Protein AF-A0A7R8CVP2-F1 (afdb_monomer_lite)

Structure (mmCIF, N/CA/C/O backbone):
data_AF-A0A7R8CVP2-F1
#
_entry.id   AF-A0A7R8CVP2-F1
#
loop_
_atom_site.group_PDB
_atom_site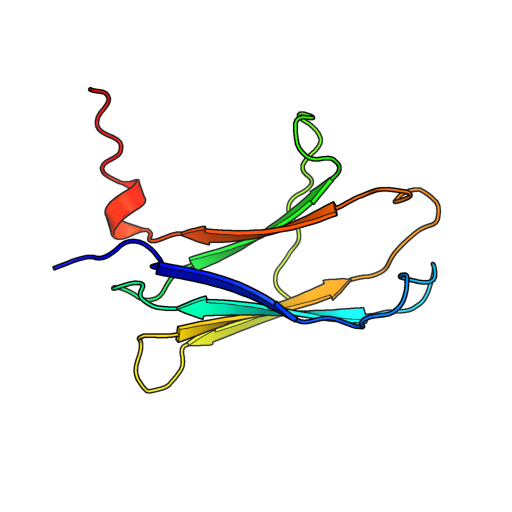.id
_atom_site.type_symbol
_atom_site.label_atom_id
_atom_site.label_alt_id
_atom_site.label_comp_id
_atom_site.label_asym_id
_atom_site.label_entity_id
_atom_site.label_seq_id
_atom_site.pdbx_PDB_ins_code
_atom_site.Cartn_x
_atom_site.Cartn_y
_atom_site.Cartn_z
_atom_site.occupancy
_atom_site.B_iso_or_equiv
_atom_site.auth_seq_id
_atom_site.auth_comp_id
_atom_site.auth_asym_id
_atom_site.auth_atom_id
_atom_site.pdbx_PDB_model_num
ATOM 1 N N . MET A 1 1 ? 15.580 1.211 -21.630 1.00 71.31 1 MET A N 1
ATOM 2 C CA . MET A 1 1 ? 14.243 1.807 -21.853 1.00 71.31 1 MET A CA 1
ATOM 3 C C . MET A 1 1 ? 13.454 1.679 -20.566 1.00 71.31 1 MET A C 1
ATOM 5 O O . MET A 1 1 ? 13.474 0.595 -19.993 1.00 71.31 1 MET A O 1
ATOM 9 N N . PHE A 1 2 ? 12.816 2.758 -20.111 1.00 81.62 2 PHE A N 1
ATOM 10 C CA . PHE A 1 2 ? 12.017 2.768 -18.886 1.00 81.62 2 PHE A CA 1
ATOM 11 C C . PHE A 1 2 ? 10.532 2.888 -19.216 1.00 81.62 2 PHE A C 1
ATOM 13 O O . PHE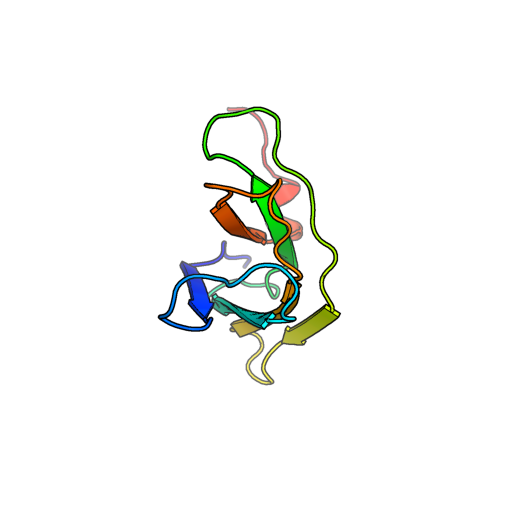 A 1 2 ? 10.165 3.640 -20.116 1.00 81.62 2 PHE A O 1
ATOM 20 N N . PHE A 1 3 ? 9.692 2.152 -18.492 1.00 82.50 3 PHE A N 1
ATOM 21 C CA . PHE A 1 3 ? 8.252 2.106 -18.727 1.00 82.50 3 PHE A CA 1
ATOM 22 C C . PHE A 1 3 ? 7.475 2.449 -17.458 1.00 82.50 3 PHE A C 1
ATOM 24 O O . PHE A 1 3 ? 7.837 1.974 -16.371 1.00 82.50 3 PHE A O 1
ATOM 31 N N . PRO A 1 4 ? 6.418 3.272 -17.572 1.00 85.19 4 PRO A N 1
ATOM 32 C CA . PRO A 1 4 ? 5.520 3.505 -16.460 1.00 85.19 4 PRO A CA 1
ATOM 33 C C . PRO A 1 4 ? 4.754 2.215 -16.143 1.00 85.19 4 PRO A C 1
ATOM 35 O O . PRO A 1 4 ? 4.602 1.356 -17.013 1.00 85.19 4 PRO A O 1
ATOM 38 N N . PRO A 1 5 ? 4.239 2.072 -14.915 1.00 88.06 5 PRO A N 1
ATOM 39 C CA . PRO A 1 5 ? 3.385 0.946 -14.577 1.00 88.06 5 PRO A CA 1
ATOM 40 C C . PRO A 1 5 ? 2.185 0.864 -15.524 1.00 88.06 5 PRO A C 1
ATOM 42 O O . PRO A 1 5 ? 1.453 1.839 -15.685 1.00 88.06 5 PRO A O 1
ATOM 45 N N . GLN A 1 6 ? 1.968 -0.304 -16.123 1.00 89.31 6 GLN A N 1
ATOM 46 C CA . GLN A 1 6 ? 0.855 -0.533 -17.045 1.00 89.31 6 GLN A CA 1
ATOM 47 C C . GLN A 1 6 ? -0.466 -0.719 -16.294 1.00 89.31 6 GLN A C 1
ATOM 49 O O . GLN A 1 6 ? -1.529 -0.345 -16.785 1.00 89.31 6 GLN A O 1
ATOM 54 N N . GLY A 1 7 ? -0.408 -1.310 -15.101 1.00 89.31 7 GLY A N 1
ATOM 55 C CA . GLY A 1 7 ? -1.596 -1.570 -14.306 1.00 89.31 7 GLY A CA 1
ATOM 56 C C . GLY A 1 7 ? -1.301 -1.759 -12.828 1.00 89.31 7 GLY A C 1
ATOM 57 O O . GLY A 1 7 ? -0.182 -2.079 -12.421 1.00 89.31 7 GLY A O 1
ATOM 58 N N . VAL A 1 8 ? -2.343 -1.540 -12.029 1.00 93.25 8 VAL A N 1
ATOM 59 C CA . VAL A 1 8 ? -2.350 -1.729 -10.581 1.00 93.25 8 VAL A CA 1
ATOM 60 C C . VAL A 1 8 ? -3.632 -2.440 -10.164 1.00 93.25 8 VAL A C 1
ATOM 62 O O . VAL A 1 8 ? -4.711 -2.158 -10.686 1.00 93.25 8 VAL A O 1
ATOM 65 N N . LYS A 1 9 ? -3.528 -3.361 -9.208 1.00 93.56 9 LYS A N 1
ATOM 66 C CA . LYS A 1 9 ? -4.667 -4.077 -8.635 1.00 93.56 9 LYS A CA 1
ATOM 67 C C . LYS A 1 9 ? -4.479 -4.249 -7.140 1.00 93.56 9 LYS A C 1
ATOM 69 O O . LYS A 1 9 ? -3.497 -4.838 -6.701 1.00 93.56 9 LYS A O 1
ATOM 74 N N . ILE A 1 10 ? -5.452 -3.781 -6.368 1.00 92.69 10 ILE A N 1
ATOM 75 C CA . ILE A 1 10 ? -5.528 -4.053 -4.933 1.00 92.69 10 ILE A CA 1
ATOM 76 C C . ILE A 1 10 ? -6.268 -5.378 -4.739 1.00 92.69 10 ILE A C 1
ATOM 78 O O . ILE A 1 10 ? -7.295 -5.634 -5.367 1.00 92.69 10 ILE A O 1
ATOM 82 N N . GLN A 1 11 ? -5.724 -6.227 -3.881 1.00 93.12 11 GLN A N 1
ATOM 83 C CA . GLN A 1 11 ? -6.279 -7.505 -3.474 1.00 93.12 11 GLN A CA 1
ATOM 84 C C . GLN A 1 11 ? -6.496 -7.460 -1.961 1.00 93.12 11 GLN A C 1
ATOM 86 O O . GLN A 1 11 ? -5.572 -7.259 -1.177 1.00 93.12 11 GLN A O 1
ATOM 91 N N . GLY A 1 12 ? -7.745 -7.622 -1.550 1.00 87.12 12 GLY A N 1
ATOM 92 C CA . GLY A 1 12 ? -8.150 -7.596 -0.153 1.00 87.12 12 GLY A CA 1
ATOM 93 C C . GLY A 1 12 ? -9.435 -8.395 0.046 1.00 87.12 12 GLY A C 1
ATOM 94 O O . GLY A 1 12 ? -9.967 -8.955 -0.919 1.00 87.12 12 GLY A O 1
ATOM 95 N N . PRO A 1 13 ? -9.941 -8.470 1.283 1.00 83.00 13 PRO A N 1
ATOM 96 C CA . PRO A 1 13 ? -11.230 -9.093 1.550 1.00 83.00 13 PRO A CA 1
ATOM 97 C C . PRO A 1 13 ? -12.340 -8.384 0.760 1.00 83.00 13 PRO A C 1
ATOM 99 O O . PRO A 1 13 ? -12.403 -7.160 0.716 1.00 83.00 13 PRO A O 1
ATOM 102 N N . LEU A 1 14 ? -13.241 -9.168 0.163 1.00 78.12 14 LEU A N 1
ATOM 103 C CA . LEU A 1 14 ? -14.414 -8.664 -0.573 1.00 78.12 14 LEU A CA 1
ATOM 104 C C . LEU A 1 14 ? -15.515 -8.113 0.351 1.00 78.12 14 LEU A C 1
ATOM 106 O O . LEU A 1 14 ? -16.543 -7.631 -0.114 1.00 78.12 14 LEU A O 1
ATOM 110 N N . GLN A 1 15 ? -15.318 -8.233 1.662 1.00 81.81 15 GLN A N 1
ATOM 111 C CA . GLN A 1 15 ? -16.269 -7.848 2.695 1.00 81.81 15 GLN A CA 1
ATOM 112 C C . GLN A 1 15 ? -15.908 -6.468 3.260 1.00 81.81 15 GLN A C 1
ATOM 114 O O . GLN A 1 15 ? -14.734 -6.088 3.237 1.00 81.81 15 GLN A O 1
ATOM 119 N N . PRO A 1 16 ? -16.883 -5.730 3.818 1.00 81.06 16 PRO A N 1
ATOM 120 C CA . PRO A 1 16 ? -16.609 -4.484 4.519 1.00 81.06 16 PRO A CA 1
ATOM 121 C C . PRO A 1 16 ? -15.593 -4.683 5.648 1.00 81.06 16 PRO A C 1
ATOM 123 O O . PRO A 1 16 ? -15.639 -5.668 6.385 1.00 81.06 16 PRO A O 1
ATOM 126 N N . TYR A 1 17 ? -14.695 -3.717 5.817 1.00 85.94 17 TYR A N 1
ATOM 127 C CA . TYR A 1 17 ? -13.697 -3.750 6.878 1.00 85.94 17 TYR A CA 1
ATOM 128 C C . TYR A 1 17 ? -14.341 -3.478 8.245 1.00 85.94 17 TYR A C 1
ATOM 130 O O . TYR A 1 17 ? -14.760 -2.361 8.538 1.00 85.94 17 TYR A O 1
ATOM 138 N N . THR A 1 18 ? -14.401 -4.497 9.103 1.00 87.19 18 THR A N 1
ATOM 139 C CA . THR A 1 18 ? -14.852 -4.358 10.498 1.00 87.19 18 THR A CA 1
ATOM 140 C C . THR A 1 18 ? -13.788 -3.679 11.357 1.00 87.19 18 THR A C 1
ATOM 142 O O . THR A 1 18 ? -12.643 -4.135 11.378 1.00 87.19 18 THR A O 1
ATOM 145 N N . SER A 1 19 ? -14.169 -2.640 12.103 1.00 88.12 19 SER A N 1
ATOM 146 C CA . SER A 1 19 ? -13.282 -1.931 13.031 1.00 88.12 19 SER A CA 1
ATOM 147 C C . SER A 1 19 ? -12.665 -2.860 14.081 1.00 88.12 19 SER A C 1
ATOM 149 O O . SER A 1 19 ? -13.348 -3.734 14.610 1.00 88.12 19 SER A O 1
ATOM 151 N N . GLY A 1 20 ? -11.389 -2.649 14.411 1.00 87.38 20 GLY A N 1
ATOM 152 C CA . GLY A 1 20 ? -10.672 -3.417 15.439 1.00 87.38 20 GLY A CA 1
ATOM 153 C C . GLY A 1 20 ? -10.105 -4.762 14.970 1.00 87.38 20 GLY A C 1
ATOM 154 O O . GLY A 1 20 ? -9.355 -5.395 15.711 1.00 87.38 20 GLY A O 1
ATOM 155 N N . ARG A 1 21 ? -10.392 -5.191 13.734 1.00 89.81 21 ARG A N 1
ATOM 156 C CA . ARG A 1 21 ? -9.799 -6.393 13.132 1.00 89.81 21 ARG A CA 1
ATOM 157 C C . ARG A 1 21 ? -8.652 -6.018 12.202 1.00 89.81 21 ARG A C 1
ATOM 159 O O . ARG A 1 21 ? -8.774 -5.094 11.414 1.00 89.81 21 ARG A O 1
ATOM 166 N N . VAL A 1 22 ? -7.548 -6.755 12.262 1.00 90.31 22 VAL A N 1
ATOM 167 C CA . VAL A 1 22 ? -6.417 -6.559 11.346 1.00 90.31 22 VAL A CA 1
ATOM 168 C C . VAL A 1 22 ? -6.700 -7.229 10.002 1.00 90.31 22 VAL A C 1
ATOM 170 O O . VAL A 1 22 ? -7.063 -8.404 9.961 1.00 90.31 22 VAL A O 1
ATOM 173 N N . TYR A 1 23 ? -6.453 -6.505 8.911 1.00 91.31 23 TYR A N 1
ATOM 174 C CA . TYR A 1 23 ? -6.531 -7.007 7.543 1.00 91.31 23 TYR A CA 1
ATOM 175 C C . TYR A 1 23 ? -5.181 -6.903 6.846 1.00 91.31 23 TYR A C 1
ATOM 177 O O . TYR A 1 23 ? -4.487 -5.892 6.947 1.00 91.31 23 TYR A O 1
ATOM 185 N N . TYR A 1 24 ? -4.835 -7.950 6.106 1.00 91.94 24 TYR A N 1
ATOM 186 C CA . TYR A 1 24 ? -3.678 -7.961 5.224 1.00 91.94 24 TYR A CA 1
ATOM 187 C C . TYR A 1 24 ? -4.163 -7.703 3.808 1.00 91.94 24 TYR A C 1
ATOM 189 O O . TYR A 1 24 ? -4.953 -8.476 3.269 1.00 91.94 24 TYR A O 1
ATOM 197 N N . ILE A 1 25 ? -3.724 -6.588 3.238 1.00 93.50 25 ILE A N 1
ATOM 198 C CA . ILE A 1 25 ? -4.153 -6.139 1.914 1.00 93.50 25 ILE A CA 1
ATOM 199 C C . ILE A 1 25 ? -2.911 -6.075 1.048 1.00 93.50 25 ILE A C 1
ATOM 201 O O . ILE A 1 25 ? -1.902 -5.498 1.460 1.00 93.50 25 ILE A O 1
ATOM 205 N N . SER A 1 26 ? -2.979 -6.681 -0.131 1.00 94.44 26 SER A N 1
ATOM 206 C CA . SER A 1 26 ? -1.906 -6.655 -1.111 1.00 94.44 26 SER A CA 1
ATOM 207 C C . SER A 1 26 ? -2.234 -5.732 -2.277 1.00 94.44 26 SER A C 1
ATOM 209 O O . SER A 1 26 ? -3.388 -5.473 -2.610 1.00 94.44 26 SER A O 1
ATOM 211 N N . CYS A 1 27 ? -1.195 -5.214 -2.912 1.00 94.38 27 CYS A N 1
ATOM 212 C CA . CYS A 1 27 ? -1.273 -4.474 -4.154 1.00 94.38 27 CYS A CA 1
ATOM 213 C C . CYS A 1 27 ? -0.271 -5.054 -5.137 1.00 94.38 27 CYS A C 1
ATOM 215 O O . CYS A 1 27 ? 0.892 -5.269 -4.800 1.00 94.38 27 CYS A O 1
ATOM 217 N N . VAL A 1 28 ? -0.752 -5.300 -6.347 1.00 93.81 28 VAL A N 1
ATOM 218 C CA . VAL A 1 28 ? -0.005 -5.858 -7.464 1.00 93.81 28 VAL A CA 1
ATOM 219 C C . VAL A 1 28 ? 0.136 -4.771 -8.513 1.00 93.81 28 VAL A C 1
ATOM 221 O O . VAL A 1 28 ? -0.868 -4.230 -8.972 1.00 93.81 28 VAL A O 1
ATOM 224 N N . VAL A 1 29 ? 1.366 -4.458 -8.900 1.00 93.12 29 VAL A N 1
ATOM 225 C CA . VAL A 1 29 ? 1.686 -3.494 -9.956 1.00 93.12 29 VAL A CA 1
ATOM 226 C C . VAL A 1 29 ? 2.507 -4.205 -11.017 1.00 93.12 29 VAL A C 1
ATOM 228 O O . VAL A 1 29 ? 3.494 -4.850 -10.679 1.00 93.12 29 VAL A O 1
ATOM 231 N N . TRP A 1 30 ? 2.129 -4.093 -12.289 1.00 92.12 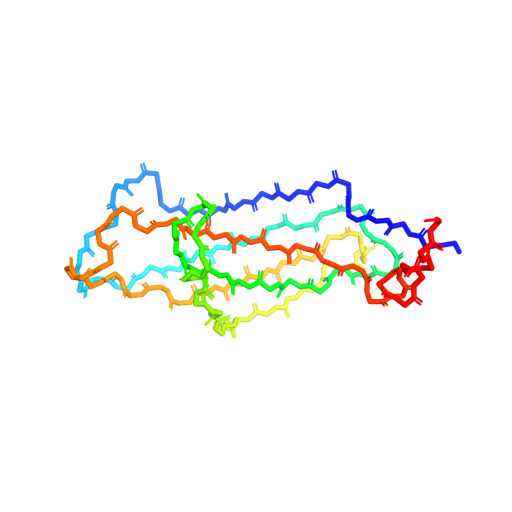30 TRP A N 1
ATOM 232 C CA . TRP A 1 30 ? 2.816 -4.783 -13.384 1.00 92.12 30 TRP A CA 1
ATOM 233 C C . TRP A 1 30 ? 3.137 -3.865 -14.560 1.00 92.12 30 TRP A C 1
ATOM 235 O O . TRP A 1 30 ? 2.527 -2.809 -14.740 1.00 92.12 30 TRP A O 1
ATOM 245 N N . GLY A 1 31 ? 4.111 -4.289 -15.366 1.00 86.94 31 GLY A N 1
ATOM 246 C CA . GLY A 1 31 ? 4.516 -3.603 -16.596 1.00 86.94 31 GLY A CA 1
ATOM 247 C C . GLY A 1 31 ? 5.420 -2.388 -16.375 1.00 86.94 31 GLY A C 1
ATOM 248 O O . GLY A 1 31 ? 5.621 -1.615 -17.302 1.00 86.94 31 GLY A O 1
ATOM 249 N N . SER A 1 32 ? 5.964 -2.208 -15.168 1.00 85.62 32 SER A N 1
ATOM 250 C CA . SER A 1 32 ? 6.955 -1.162 -14.884 1.00 85.62 32 SER A CA 1
ATOM 251 C C . SER A 1 32 ? 8.366 -1.675 -15.148 1.00 85.62 32 SER A C 1
ATOM 253 O O . SER A 1 32 ? 8.692 -2.800 -14.775 1.00 85.62 32 SER A O 1
ATOM 255 N N . ASN A 1 33 ? 9.213 -0.831 -15.737 1.00 85.25 33 ASN A N 1
ATOM 256 C CA . ASN A 1 33 ? 10.644 -1.096 -15.882 1.00 85.25 33 ASN A CA 1
ATOM 257 C C . ASN A 1 33 ? 11.444 0.187 -15.596 1.00 85.25 33 ASN A C 1
ATOM 259 O O . ASN A 1 33 ? 11.268 1.146 -16.349 1.00 85.25 33 ASN A O 1
ATOM 263 N N . PRO A 1 34 ? 12.307 0.263 -14.568 1.00 85.62 34 PRO A N 1
ATOM 264 C CA . PRO A 1 34 ? 12.567 -0.733 -13.520 1.00 85.62 34 PRO A CA 1
ATOM 265 C C . PRO A 1 34 ? 11.328 -1.052 -12.651 1.00 85.62 34 PRO A C 1
ATOM 267 O O . PRO A 1 34 ? 10.275 -0.420 -12.826 1.00 85.62 34 PRO A O 1
ATOM 270 N N . PRO A 1 35 ? 11.415 -2.044 -11.737 1.00 85.00 35 PRO A N 1
ATOM 271 C CA . PRO A 1 35 ? 10.306 -2.428 -10.866 1.00 85.00 35 PRO A CA 1
ATOM 272 C C . PRO A 1 35 ? 9.669 -1.227 -10.162 1.00 85.00 35 PRO A C 1
ATOM 274 O O . PRO A 1 35 ? 10.360 -0.343 -9.656 1.00 85.00 35 PRO A O 1
ATOM 277 N N . ALA A 1 36 ? 8.337 -1.191 -10.122 1.00 89.06 36 ALA A N 1
ATOM 278 C CA . ALA A 1 36 ? 7.613 -0.074 -9.529 1.00 89.06 36 ALA A CA 1
ATOM 279 C C . ALA A 1 36 ? 7.806 -0.028 -8.007 1.00 89.06 36 ALA A C 1
ATOM 281 O O . ALA A 1 36 ? 7.695 -1.051 -7.328 1.00 89.06 36 ALA A O 1
ATOM 282 N N . ASN A 1 37 ? 7.997 1.178 -7.480 1.00 89.56 37 ASN A N 1
ATOM 283 C CA . ASN A 1 37 ? 7.920 1.502 -6.065 1.00 89.56 37 ASN A CA 1
ATOM 284 C C . ASN A 1 37 ? 6.453 1.747 -5.685 1.00 89.56 37 ASN A C 1
ATOM 286 O O . ASN A 1 37 ? 5.781 2.588 -6.299 1.00 89.56 37 ASN A O 1
ATOM 290 N N . ILE A 1 38 ? 5.946 0.993 -4.711 1.00 92.31 38 ILE A N 1
ATOM 291 C CA . ILE A 1 38 ? 4.542 1.020 -4.311 1.00 92.31 38 ILE A CA 1
ATOM 292 C C . ILE A 1 38 ? 4.394 1.840 -3.030 1.00 92.31 38 ILE A C 1
ATOM 294 O O . ILE A 1 38 ? 4.950 1.510 -1.985 1.00 92.31 38 ILE A O 1
ATOM 298 N N . LYS A 1 39 ? 3.575 2.891 -3.098 1.00 92.38 39 LYS A N 1
ATOM 299 C CA . LYS A 1 39 ? 3.188 3.705 -1.944 1.00 92.38 39 LYS A CA 1
ATOM 300 C C . LYS A 1 39 ? 1.716 3.514 -1.629 1.00 92.38 39 LYS A C 1
ATOM 302 O O . LYS A 1 39 ? 0.879 3.456 -2.531 1.00 92.38 39 LYS A O 1
ATOM 307 N N . TRP A 1 40 ? 1.406 3.455 -0.343 1.00 93.50 40 TRP A N 1
ATOM 308 C CA . TRP A 1 40 ? 0.048 3.296 0.147 1.00 93.50 40 TRP A CA 1
ATOM 309 C C . TRP A 1 40 ? -0.441 4.570 0.803 1.00 93.50 40 TRP A C 1
ATOM 311 O O . TRP A 1 40 ? 0.306 5.252 1.502 1.00 93.50 40 TRP A O 1
ATOM 321 N N . TYR A 1 41 ? -1.716 4.857 0.598 1.00 91.94 41 TYR A N 1
ATOM 322 C CA . TYR A 1 41 ? -2.394 6.000 1.177 1.00 91.94 41 TYR A CA 1
ATOM 323 C C . TYR A 1 41 ? -3.780 5.588 1.648 1.00 91.94 41 TYR A C 1
ATOM 325 O O . TYR A 1 41 ? -4.401 4.673 1.100 1.00 91.94 41 TYR A O 1
ATOM 333 N N . ARG A 1 42 ? -4.272 6.297 2.655 1.00 91.06 42 ARG A N 1
ATOM 334 C CA . ARG A 1 42 ? -5.636 6.200 3.151 1.00 91.06 42 ARG A CA 1
ATOM 335 C C . ARG A 1 42 ? -6.247 7.585 3.208 1.00 91.06 42 ARG A C 1
ATOM 337 O O . ARG A 1 42 ? -5.621 8.497 3.729 1.00 91.06 42 ARG A O 1
ATOM 344 N N . GLY A 1 43 ? -7.476 7.716 2.748 1.00 88.50 43 GLY A N 1
ATOM 345 C CA . GLY A 1 43 ? -8.259 8.934 2.914 1.00 88.50 43 GLY A CA 1
ATOM 346 C C . GLY A 1 43 ? -9.344 9.012 1.860 1.00 88.50 43 GLY A C 1
ATOM 347 O O . GLY A 1 43 ? -9.642 8.029 1.183 1.00 88.50 43 GLY A O 1
ATO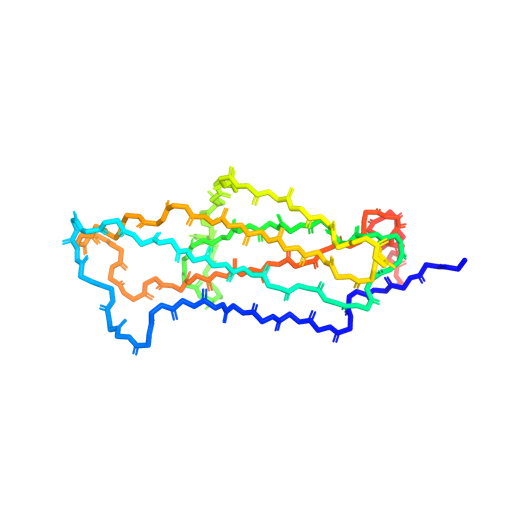M 348 N N . ILE A 1 44 ? -9.930 10.185 1.690 1.00 83.69 44 ILE A N 1
ATOM 349 C CA . ILE A 1 44 ? -11.017 10.383 0.737 1.00 83.69 44 ILE A CA 1
ATOM 350 C C . ILE A 1 44 ? -10.440 10.956 -0.561 1.00 83.69 44 ILE A C 1
ATOM 352 O O . ILE A 1 44 ? -9.684 11.927 -0.561 1.00 83.69 44 ILE A O 1
ATOM 356 N N . LYS A 1 45 ? -10.782 10.339 -1.697 1.00 69.44 45 LYS A N 1
ATOM 357 C CA . LYS A 1 45 ? -10.299 10.769 -3.017 1.00 69.44 45 LYS A CA 1
ATOM 358 C C . LYS A 1 45 ? -10.758 12.207 -3.296 1.00 69.44 45 LYS A C 1
ATOM 360 O O . LYS A 1 45 ? -11.956 12.458 -3.353 1.00 69.44 45 LYS A O 1
ATOM 365 N N . GLY A 1 46 ? -9.807 13.116 -3.522 1.00 67.00 46 GLY A N 1
ATOM 366 C CA . GLY A 1 46 ? -10.069 14.531 -3.824 1.00 67.00 46 GLY A CA 1
ATOM 367 C C . GLY A 1 46 ? -9.948 15.477 -2.627 1.00 67.00 46 GLY A C 1
ATOM 368 O O . GLY A 1 46 ? -10.008 16.686 -2.820 1.00 67.00 46 GLY A O 1
ATOM 369 N N . LEU A 1 47 ? -9.731 14.949 -1.421 1.00 61.25 47 LEU A N 1
ATOM 370 C CA . LEU A 1 47 ? -9.377 15.740 -0.244 1.00 61.25 47 LEU A CA 1
ATOM 371 C C . LEU A 1 47 ? -7.857 15.716 -0.032 1.00 61.25 47 LEU A C 1
ATOM 373 O O . LEU A 1 47 ? -7.177 14.756 -0.400 1.00 61.25 47 LEU A O 1
ATOM 377 N N . SER A 1 48 ? -7.325 16.778 0.570 1.00 68.38 48 SER A N 1
ATOM 378 C CA . SER A 1 48 ? -5.915 16.906 0.977 1.00 68.38 48 SER A CA 1
ATOM 379 C C . SER A 1 48 ? -5.495 15.904 2.059 1.00 68.38 48 SER A C 1
ATOM 381 O O . SER A 1 48 ? -4.315 15.797 2.378 1.00 68.38 48 SER A O 1
ATOM 383 N N . ASP A 1 49 ? -6.441 15.135 2.593 1.00 74.12 49 ASP A N 1
ATOM 384 C CA . ASP A 1 49 ? -6.282 14.337 3.808 1.00 74.12 49 ASP A CA 1
ATOM 385 C C . ASP A 1 49 ? -5.787 12.909 3.524 1.00 74.12 49 ASP A C 1
ATOM 387 O O . ASP A 1 49 ? -6.110 11.958 4.238 1.00 74.12 49 ASP A O 1
ATOM 391 N N . LEU A 1 50 ? -5.010 12.727 2.452 1.00 86.50 50 LEU A N 1
ATOM 392 C CA . LEU A 1 50 ? -4.383 11.444 2.152 1.00 86.50 50 LEU A CA 1
ATOM 393 C C . LEU A 1 50 ? -3.258 11.166 3.152 1.00 86.50 50 LEU A C 1
ATOM 395 O O . LEU A 1 50 ? -2.161 11.711 3.062 1.00 86.50 50 LEU A O 1
ATOM 399 N N . VAL A 1 51 ? -3.519 10.249 4.076 1.00 89.25 51 VAL A N 1
ATOM 400 C CA . VAL A 1 51 ? -2.556 9.780 5.067 1.00 89.25 51 VAL A CA 1
ATOM 401 C C . VAL A 1 51 ? -1.684 8.687 4.443 1.00 89.25 51 VAL A C 1
ATOM 403 O O . VAL A 1 51 ? -2.220 7.653 4.030 1.00 89.25 51 VAL A O 1
ATOM 406 N N . PRO A 1 52 ? -0.353 8.860 4.365 1.00 90.56 52 PRO A N 1
ATOM 407 C CA . PRO A 1 52 ? 0.536 7.808 3.890 1.00 90.56 52 PRO A CA 1
ATOM 408 C C . PRO A 1 52 ? 0.533 6.625 4.865 1.00 90.56 52 PRO A C 1
ATOM 410 O O . PRO A 1 52 ? 0.589 6.796 6.082 1.00 90.56 52 PRO A O 1
ATOM 413 N N . LEU A 1 53 ? 0.482 5.413 4.321 1.00 91.19 53 LEU A N 1
ATOM 414 C CA . LEU A 1 53 ? 0.578 4.171 5.079 1.00 91.19 53 LEU A CA 1
ATOM 415 C C . LEU A 1 53 ? 1.940 3.519 4.853 1.00 91.19 53 LEU A C 1
ATOM 417 O O . LEU A 1 53 ? 2.472 3.515 3.741 1.00 91.19 53 LEU A O 1
ATOM 421 N N . SER A 1 54 ? 2.480 2.923 5.915 1.00 90.25 54 SER A N 1
ATOM 422 C CA . SER A 1 54 ? 3.710 2.143 5.822 1.00 90.25 54 SER A CA 1
ATOM 423 C C . SER A 1 54 ? 3.428 0.777 5.202 1.00 90.25 54 SER A C 1
ATOM 425 O O . SER A 1 54 ? 2.503 0.074 5.622 1.00 90.25 54 SER A O 1
ATOM 427 N N . SER A 1 55 ? 4.234 0.397 4.208 1.00 90.75 55 SER A N 1
ATOM 428 C CA . SER A 1 55 ? 4.200 -0.963 3.671 1.00 90.75 55 SER A CA 1
ATOM 429 C C . SER A 1 55 ? 4.793 -1.935 4.691 1.00 90.75 55 SER A C 1
ATOM 431 O O . SER A 1 55 ? 5.839 -1.682 5.281 1.00 90.75 55 SER A O 1
ATOM 433 N N . TYR A 1 56 ? 4.095 -3.043 4.926 1.00 88.81 56 TYR A N 1
ATOM 434 C CA . TYR A 1 56 ? 4.576 -4.131 5.775 1.00 88.81 56 TYR A CA 1
ATOM 435 C C . TYR A 1 56 ? 5.634 -4.963 5.046 1.00 88.81 56 TYR A C 1
ATOM 437 O O . TYR A 1 56 ? 6.621 -5.390 5.639 1.00 88.81 56 TYR A O 1
ATOM 445 N N . ASN A 1 57 ? 5.419 -5.202 3.753 1.00 89.56 57 ASN A N 1
ATOM 446 C CA . ASN A 1 57 ? 6.337 -5.957 2.917 1.00 89.56 57 ASN A CA 1
ATOM 447 C C . ASN A 1 57 ? 6.228 -5.483 1.464 1.00 89.56 57 ASN A C 1
ATOM 449 O O . ASN A 1 57 ? 5.138 -5.117 1.018 1.00 89.56 57 ASN A O 1
ATOM 453 N N . GLN A 1 58 ? 7.334 -5.492 0.726 1.00 90.88 58 GLN A N 1
ATOM 454 C CA . GLN A 1 58 ? 7.342 -5.234 -0.709 1.00 90.88 58 GLN A CA 1
ATOM 455 C C . GLN A 1 58 ? 8.326 -6.190 -1.376 1.00 90.88 58 GLN A C 1
ATOM 457 O O . GLN A 1 58 ? 9.490 -6.252 -0.987 1.00 90.88 58 GLN A O 1
ATOM 462 N N . THR A 1 59 ? 7.864 -6.923 -2.381 1.00 91.81 59 THR A N 1
ATOM 463 C CA . THR A 1 59 ? 8.688 -7.846 -3.163 1.00 91.81 59 THR A CA 1
ATOM 464 C C . THR A 1 59 ? 8.512 -7.589 -4.644 1.00 91.81 59 THR A C 1
ATOM 466 O O . THR A 1 59 ? 7.509 -7.042 -5.098 1.00 91.81 59 THR A O 1
ATOM 469 N N . VAL A 1 60 ? 9.516 -7.983 -5.412 1.00 90.06 60 VAL A N 1
ATOM 470 C CA . VAL A 1 60 ? 9.457 -7.985 -6.868 1.00 90.06 60 VAL A CA 1
ATOM 471 C C . VAL A 1 60 ? 9.538 -9.437 -7.303 1.00 90.06 60 VAL A C 1
ATOM 473 O O . VAL A 1 60 ? 10.319 -10.220 -6.763 1.00 90.06 60 VAL A O 1
ATOM 476 N N . THR A 1 61 ? 8.683 -9.814 -8.242 1.00 87.25 61 THR A N 1
ATOM 477 C CA . THR A 1 61 ? 8.717 -11.149 -8.846 1.00 87.25 61 THR A CA 1
ATOM 478 C C . THR A 1 61 ? 10.057 -11.403 -9.538 1.00 87.25 61 THR A C 1
ATOM 480 O O . THR A 1 61 ? 10.710 -10.471 -10.000 1.00 87.25 61 THR A O 1
ATOM 483 N N . HIS A 1 62 ? 10.462 -12.672 -9.647 1.00 77.38 62 HIS A N 1
ATOM 484 C CA . HIS A 1 62 ? 11.734 -13.053 -10.278 1.00 77.38 62 HIS A CA 1
ATOM 485 C C . HIS A 1 62 ? 11.866 -12.531 -11.721 1.00 77.38 62 HIS A C 1
ATOM 487 O O . HIS A 1 62 ? 12.951 -12.158 -12.150 1.00 77.38 62 HIS A O 1
ATOM 493 N N . SER A 1 63 ? 10.747 -12.429 -12.444 1.00 75.69 63 SER A N 1
ATOM 494 C CA . SER A 1 63 ? 10.682 -11.854 -13.792 1.00 75.69 63 SER A CA 1
ATOM 495 C C . SER A 1 63 ? 10.887 -10.332 -13.836 1.00 75.69 63 SER A C 1
ATOM 497 O O . SER A 1 63 ? 11.004 -9.772 -14.921 1.00 75.69 63 SER A O 1
ATOM 499 N N . GLY A 1 64 ? 10.893 -9.641 -12.691 1.00 75.62 64 GLY A N 1
ATOM 500 C CA . GLY A 1 64 ? 11.151 -8.201 -12.580 1.00 75.62 64 GLY A CA 1
ATOM 501 C C . GLY A 1 64 ? 10.035 -7.290 -13.103 1.00 75.62 64 GLY A C 1
ATOM 502 O O . GLY A 1 64 ? 10.106 -6.078 -12.931 1.00 75.62 64 GLY A O 1
ATOM 503 N N . ASN A 1 65 ? 8.995 -7.850 -13.722 1.00 81.62 65 ASN A N 1
ATOM 504 C CA . ASN A 1 65 ? 7.906 -7.108 -14.360 1.00 81.62 65 ASN A CA 1
ATOM 505 C C . ASN A 1 65 ? 6.717 -6.827 -13.426 1.00 81.62 65 ASN A C 1
ATOM 507 O O . ASN A 1 65 ? 5.878 -5.987 -13.763 1.00 81.62 65 ASN A O 1
ATOM 511 N N . VAL A 1 66 ? 6.624 -7.520 -12.284 1.00 90.12 66 VAL A N 1
ATOM 512 C CA . VAL A 1 66 ? 5.551 -7.353 -11.292 1.00 90.12 66 VAL A CA 1
ATOM 513 C C . VAL A 1 66 ? 6.132 -7.041 -9.913 1.00 90.12 66 VAL A C 1
ATOM 515 O O . VAL A 1 66 ? 6.901 -7.839 -9.371 1.00 90.12 66 VAL A O 1
ATOM 518 N N . SER A 1 67 ? 5.701 -5.921 -9.332 1.00 92.38 67 SER A N 1
ATOM 519 C CA . SER A 1 67 ? 5.939 -5.524 -7.943 1.00 92.38 67 SER A CA 1
ATOM 520 C C . SER A 1 67 ? 4.712 -5.835 -7.086 1.00 92.38 67 SER A C 1
ATOM 522 O O . SER A 1 67 ? 3.575 -5.562 -7.477 1.00 92.38 67 SER A O 1
ATOM 524 N N . LEU A 1 68 ? 4.940 -6.372 -5.895 1.00 93.50 68 LEU A N 1
ATOM 525 C CA . LEU A 1 68 ? 3.924 -6.727 -4.914 1.00 93.50 68 LEU A CA 1
ATOM 526 C C . LEU A 1 68 ? 4.195 -5.981 -3.610 1.00 93.50 68 LEU A C 1
ATOM 528 O O . LEU A 1 68 ? 5.334 -5.912 -3.160 1.00 93.50 68 LEU A O 1
ATOM 532 N N . SER A 1 69 ? 3.158 -5.439 -2.979 1.00 94.88 69 SER A N 1
ATOM 533 C CA . SER A 1 69 ? 3.265 -4.797 -1.667 1.00 94.88 69 SER A CA 1
ATOM 534 C C . SER A 1 69 ? 2.113 -5.202 -0.763 1.00 94.88 69 SER A C 1
ATOM 536 O O . SER A 1 69 ? 0.981 -5.288 -1.224 1.00 94.88 69 SER A O 1
ATOM 538 N N . TRP A 1 70 ? 2.392 -5.409 0.520 1.00 94.81 70 TRP A N 1
ATOM 539 C CA . TRP A 1 70 ? 1.415 -5.746 1.548 1.00 94.81 70 TRP A CA 1
ATOM 540 C C . TRP A 1 70 ? 1.378 -4.667 2.619 1.00 94.81 70 TRP A C 1
ATOM 542 O O . TRP A 1 70 ? 2.421 -4.169 3.041 1.00 94.81 70 TRP A O 1
ATOM 552 N N . ILE A 1 71 ? 0.180 -4.362 3.112 1.00 94.56 71 ILE A N 1
ATOM 553 C CA . ILE A 1 71 ? -0.043 -3.511 4.283 1.00 94.56 71 ILE A CA 1
ATOM 554 C C . ILE A 1 71 ? -0.813 -4.263 5.361 1.00 94.56 71 ILE A C 1
ATOM 556 O O . ILE A 1 71 ? -1.658 -5.114 5.076 1.00 94.56 71 ILE A O 1
ATOM 560 N N . LYS A 1 72 ? -0.535 -3.896 6.612 1.00 93.12 72 LYS A N 1
ATOM 561 C CA . LYS A 1 72 ? -1.322 -4.294 7.776 1.00 93.12 72 LYS A CA 1
ATOM 562 C C . LYS A 1 72 ? -2.308 -3.170 8.083 1.00 93.12 72 LYS A C 1
ATOM 564 O O . LYS A 1 72 ? -1.929 -2.151 8.654 1.00 93.12 72 LYS A O 1
ATOM 569 N N . TYR A 1 73 ? -3.559 -3.338 7.676 1.00 91.19 73 TYR A N 1
ATOM 570 C CA . TYR A 1 73 ? -4.600 -2.335 7.857 1.00 91.19 73 TYR A CA 1
ATOM 571 C C . TYR A 1 73 ? -5.446 -2.639 9.095 1.00 91.19 73 TYR A C 1
ATOM 573 O O . TYR A 1 73 ? -6.023 -3.720 9.211 1.00 91.19 73 TYR A O 1
ATOM 581 N N . LEU A 1 74 ? -5.519 -1.678 10.018 1.00 91.25 74 LEU A N 1
ATOM 582 C CA . LEU A 1 74 ? -6.385 -1.728 11.193 1.00 91.25 74 LEU A CA 1
ATOM 583 C C . LEU A 1 74 ? -7.444 -0.614 11.079 1.00 91.25 74 LEU A C 1
ATOM 5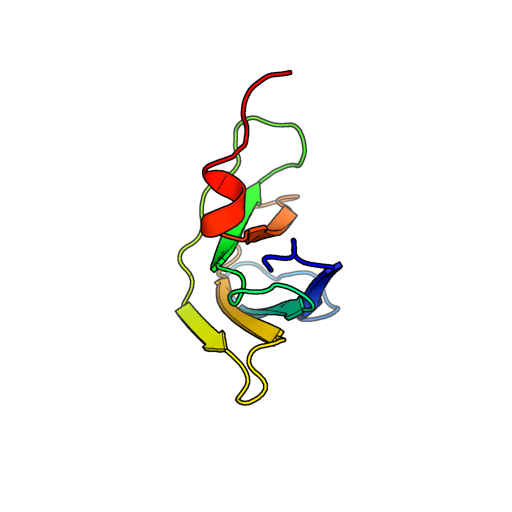85 O O . LEU A 1 74 ? -7.153 0.534 11.423 1.00 91.25 74 LEU A O 1
ATOM 589 N N . PRO A 1 75 ? -8.650 -0.905 10.561 1.00 88.56 75 PRO A N 1
ATOM 590 C CA . PRO A 1 75 ? -9.756 0.042 10.549 1.00 88.56 75 PRO A CA 1
ATOM 591 C C . PRO A 1 75 ? -10.149 0.439 11.975 1.00 88.56 75 PRO A C 1
ATOM 593 O O . PRO A 1 75 ? -10.317 -0.403 12.862 1.00 88.56 75 PRO A O 1
ATOM 596 N N . LEU A 1 76 ? -10.348 1.738 12.162 1.00 89.44 76 LEU A N 1
ATOM 597 C CA . LEU A 1 76 ? -10.881 2.352 13.373 1.00 89.44 76 LEU A CA 1
ATOM 598 C C . LEU A 1 76 ? -12.247 2.964 13.040 1.00 89.44 76 LEU A C 1
ATOM 600 O O . LEU A 1 76 ? -12.483 3.295 11.876 1.00 89.44 76 LEU A O 1
ATOM 604 N N . PRO A 1 77 ? -13.136 3.158 14.028 1.00 85.50 77 PRO A N 1
ATOM 605 C CA . PRO A 1 77 ? -14.429 3.808 13.802 1.00 85.50 77 PRO A CA 1
ATOM 606 C C . PRO A 1 77 ? -14.310 5.198 13.155 1.00 85.50 77 PRO A C 1
ATOM 608 O O . PRO A 1 77 ? -15.171 5.595 12.380 1.00 85.50 77 PRO A O 1
ATOM 611 N N . SER A 1 78 ? -13.209 5.909 13.414 1.00 85.06 78 SER A N 1
ATOM 612 C CA . SER A 1 78 ? -12.890 7.209 12.816 1.00 85.06 78 SER A CA 1
ATOM 613 C C . SER A 1 78 ? -12.497 7.154 11.332 1.00 85.06 78 SER A C 1
ATOM 615 O O . SER A 1 78 ? -12.454 8.198 10.695 1.00 85.06 78 SER A O 1
ATOM 617 N N . HIS A 1 79 ? -12.239 5.972 10.759 1.00 84.00 79 HIS A N 1
ATOM 618 C CA . HIS A 1 79 ? -11.873 5.780 9.342 1.00 84.00 79 HIS A CA 1
ATOM 619 C C . HIS A 1 79 ? -13.081 5.501 8.441 1.00 84.00 79 HIS A C 1
ATOM 621 O O . HIS A 1 79 ? -12.976 4.834 7.408 1.00 8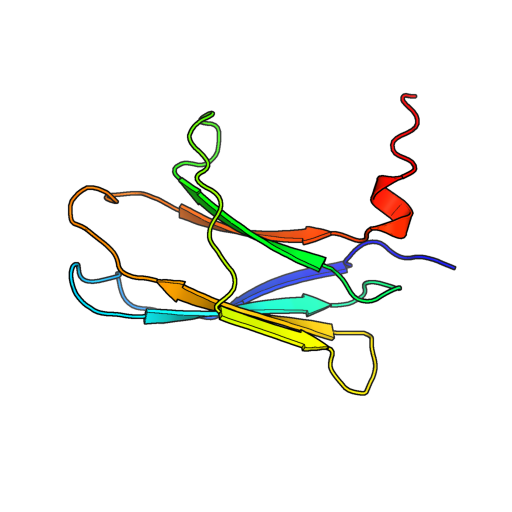4.00 79 HIS A O 1
ATOM 627 N N . GLN A 1 80 ? -14.267 5.950 8.845 1.00 79.44 80 GLN A N 1
ATOM 628 C CA . GLN A 1 80 ? -15.481 5.675 8.096 1.00 79.44 80 GLN A CA 1
ATOM 629 C C . GLN A 1 80 ? -15.454 6.389 6.736 1.00 79.44 80 GLN A C 1
ATOM 631 O O . GLN A 1 80 ? -15.305 7.603 6.667 1.00 79.44 80 GLN A O 1
ATOM 636 N N . ARG A 1 81 ? -15.678 5.621 5.659 1.00 82.50 81 ARG A N 1
ATOM 637 C CA . ARG A 1 81 ? -15.619 6.062 4.247 1.00 82.50 81 ARG A CA 1
ATOM 638 C C . ARG A 1 81 ? -14.220 6.406 3.722 1.00 82.50 81 ARG A C 1
ATOM 640 O O . ARG A 1 81 ? -14.117 6.915 2.607 1.00 82.50 81 ARG A O 1
ATOM 647 N N . ASP A 1 82 ? -13.161 6.077 4.458 1.00 87.25 82 ASP A N 1
ATOM 648 C CA . ASP A 1 82 ? -11.804 6.175 3.928 1.00 87.25 82 ASP A CA 1
ATOM 649 C C . ASP A 1 82 ? -11.594 5.165 2.792 1.00 87.25 82 ASP A C 1
ATOM 651 O O . ASP A 1 82 ? -12.000 4.003 2.865 1.00 87.25 82 ASP A O 1
ATOM 655 N N . LEU A 1 83 ? -10.906 5.603 1.744 1.00 87.06 83 LEU A N 1
ATOM 656 C CA . LEU A 1 83 ? -10.450 4.756 0.654 1.00 87.06 83 LEU A CA 1
ATOM 657 C C . LEU A 1 83 ? -8.999 4.356 0.891 1.00 87.06 83 LEU A C 1
ATOM 659 O O . LEU A 1 83 ? -8.173 5.164 1.316 1.00 87.06 83 LEU A O 1
ATOM 663 N N . LEU A 1 84 ? -8.679 3.110 0.553 1.00 90.25 84 LEU A N 1
ATOM 664 C CA . LEU A 1 84 ? -7.304 2.644 0.445 1.00 90.25 84 LEU A CA 1
ATOM 665 C C . LEU A 1 84 ? -6.826 2.820 -0.987 1.00 90.25 84 LEU A C 1
ATOM 667 O O . LEU A 1 84 ? -7.431 2.313 -1.931 1.00 90.25 84 LEU A O 1
ATOM 671 N N . ILE A 1 85 ? -5.725 3.540 -1.136 1.00 90.94 85 ILE A N 1
ATOM 672 C CA . ILE A 1 85 ? -5.157 3.900 -2.424 1.00 90.94 85 ILE A CA 1
ATOM 673 C C . ILE A 1 85 ? -3.752 3.319 -2.489 1.00 90.94 85 ILE A C 1
ATOM 675 O O . ILE A 1 85 ? -2.885 3.647 -1.681 1.00 90.94 85 ILE A O 1
ATOM 679 N N . CYS A 1 86 ? -3.527 2.466 -3.479 1.00 92.06 86 CYS A N 1
ATOM 680 C CA . CYS A 1 86 ? -2.204 1.990 -3.842 1.00 92.06 86 CYS A CA 1
ATOM 681 C C . CYS A 1 86 ? -1.714 2.770 -5.062 1.00 92.06 86 CYS A C 1
ATOM 683 O O . CYS A 1 86 ? -2.407 2.836 -6.079 1.00 92.06 86 CYS A O 1
ATOM 685 N N . ARG A 1 87 ? -0.516 3.348 -4.973 1.00 90.81 87 ARG A N 1
ATOM 686 C CA . ARG A 1 87 ? 0.124 4.080 -6.065 1.00 90.81 87 ARG A CA 1
ATOM 687 C C . ARG A 1 87 ? 1.447 3.418 -6.423 1.00 90.81 87 ARG A C 1
ATOM 689 O O . ARG A 1 87 ? 2.404 3.487 -5.658 1.00 90.81 87 ARG A O 1
ATOM 696 N N . GLY A 1 88 ? 1.496 2.802 -7.602 1.00 90.12 88 GLY A N 1
ATOM 697 C CA . GLY A 1 88 ? 2.739 2.343 -8.219 1.00 90.12 88 GLY A CA 1
ATOM 698 C C . GLY A 1 88 ? 3.448 3.500 -8.920 1.00 90.12 88 GLY A C 1
ATOM 699 O O . GLY A 1 88 ? 2.816 4.278 -9.631 1.00 90.12 88 GLY A O 1
ATOM 700 N N . SER A 1 89 ? 4.754 3.625 -8.715 1.00 87.38 89 SER A N 1
ATOM 701 C CA . SER A 1 89 ? 5.574 4.696 -9.280 1.00 87.38 89 SER A CA 1
ATOM 702 C C . SER A 1 89 ? 6.914 4.175 -9.774 1.00 87.38 89 SER A C 1
ATOM 704 O O . SER A 1 89 ? 7.538 3.355 -9.111 1.00 87.38 89 SER A O 1
ATOM 706 N N . ASN A 1 90 ? 7.367 4.653 -10.929 1.00 86.12 90 ASN A N 1
ATOM 707 C CA . ASN A 1 90 ? 8.702 4.355 -11.434 1.00 86.12 90 ASN A CA 1
ATOM 708 C C . ASN A 1 90 ? 9.630 5.524 -11.076 1.00 86.12 90 ASN A C 1
ATOM 710 O O . ASN A 1 90 ? 9.406 6.641 -11.542 1.00 86.12 90 ASN A O 1
ATOM 714 N N . GLN A 1 91 ? 10.628 5.279 -10.222 1.00 78.12 91 GLN A N 1
ATOM 715 C CA . GLN A 1 91 ? 11.506 6.335 -9.700 1.00 78.12 91 GLN A CA 1
ATOM 716 C C . GLN A 1 91 ? 12.335 7.009 -10.801 1.00 78.12 91 GLN A C 1
ATOM 718 O O . GLN A 1 91 ? 12.536 8.218 -10.736 1.00 78.12 91 GLN A O 1
ATOM 723 N N . GLU A 1 92 ? 12.700 6.274 -11.851 1.00 80.06 92 GLU A N 1
ATOM 724 C CA . GLU A 1 92 ? 13.491 6.799 -12.972 1.00 80.06 92 GLU A CA 1
ATOM 725 C C . GLU A 1 92 ? 12.665 7.706 -13.891 1.00 80.06 92 GLU A C 1
ATOM 727 O O . GLU A 1 92 ? 13.180 8.648 -14.485 1.00 80.06 92 GLU A O 1
ATOM 732 N N . LEU A 1 93 ? 11.353 7.466 -13.979 1.00 71.06 93 LEU A N 1
ATOM 733 C CA . LEU A 1 93 ? 10.439 8.321 -14.744 1.00 71.06 93 LEU A CA 1
ATOM 734 C C . LEU A 1 93 ? 9.947 9.523 -13.932 1.00 71.06 93 LEU A C 1
ATOM 736 O O . LEU A 1 93 ? 9.625 10.563 -14.501 1.00 71.06 93 LEU A O 1
ATOM 740 N N . MET A 1 94 ? 9.912 9.412 -12.602 1.00 58.31 94 MET A N 1
ATOM 741 C CA . MET A 1 94 ? 9.521 10.521 -11.725 1.00 58.31 94 MET A CA 1
ATOM 742 C C . MET A 1 94 ? 10.570 11.638 -11.637 1.00 58.31 94 MET A C 1
ATOM 744 O O . MET A 1 94 ? 10.229 12.731 -11.199 1.00 58.31 94 MET A O 1
ATOM 748 N N . GLY A 1 95 ? 11.804 11.408 -12.102 1.00 52.06 95 GLY A N 1
ATOM 749 C CA . GLY A 1 95 ? 12.809 12.458 -12.306 1.00 52.06 95 GLY A CA 1
ATOM 750 C C . GLY A 1 95 ? 12.611 13.292 -13.582 1.00 52.06 95 GLY A C 1
ATOM 751 O O . GLY A 1 95 ? 13.300 14.291 -13.759 1.00 52.06 95 GLY A O 1
ATOM 752 N N . SER A 1 96 ? 11.674 12.913 -14.461 1.00 47.09 96 SER A N 1
ATOM 753 C CA . SER A 1 96 ? 11.415 13.584 -15.744 1.00 47.09 96 SER A CA 1
ATOM 754 C C . SER A 1 96 ? 9.967 14.071 -15.861 1.00 47.09 96 SER A C 1
ATOM 756 O O . SER A 1 96 ? 9.371 14.067 -16.932 1.00 47.09 96 SER A O 1
ATOM 758 N N . SER A 1 97 ? 9.378 14.566 -14.770 1.00 44.94 97 SER A N 1
ATOM 759 C CA . SER A 1 97 ? 8.324 15.576 -14.908 1.00 44.94 97 SER A CA 1
ATOM 760 C C . SER A 1 97 ? 8.983 16.931 -15.181 1.00 44.94 97 SER A C 1
ATOM 762 O O . SER A 1 97 ? 8.923 17.844 -14.358 1.00 44.94 97 SER A O 1
ATOM 764 N N . THR A 1 98 ? 9.673 17.035 -16.320 1.00 39.59 98 THR A N 1
ATOM 765 C CA . THR A 1 98 ? 9.965 18.328 -16.929 1.00 39.59 98 THR A CA 1
ATOM 766 C C . THR A 1 98 ? 8.623 18.887 -17.362 1.00 39.59 98 THR A C 1
ATOM 768 O O . THR A 1 98 ? 7.929 18.313 -18.195 1.00 39.59 98 THR A O 1
ATOM 771 N N . ILE A 1 99 ? 8.250 19.961 -16.680 1.00 44.00 99 ILE A N 1
ATOM 772 C CA . ILE A 1 99 ? 7.148 20.862 -16.985 1.00 44.00 99 ILE A CA 1
ATOM 773 C C . ILE A 1 99 ? 7.183 21.149 -18.496 1.00 44.00 99 ILE A C 1
ATOM 775 O O . ILE A 1 99 ? 8.180 21.680 -18.987 1.00 44.00 99 ILE A O 1
ATOM 779 N N . CYS A 1 100 ? 6.145 20.720 -19.219 1.00 38.28 100 CYS A N 1
ATOM 780 C CA . CYS A 1 100 ? 5.830 21.260 -20.541 1.00 38.28 100 CYS A CA 1
ATOM 781 C C . CYS A 1 100 ? 5.197 22.642 -20.386 1.00 38.28 100 CYS A C 1
ATOM 783 O O . CYS A 1 100 ? 4.428 22.819 -19.411 1.00 38.28 100 CYS A O 1
#

Radius of gyration: 14.82 Å; chains: 1; bounding box: 31×34×37 Å

pLDDT: mean 83.98, std 12.39, range [38.28, 94.88]

Organism: Lepeophtheirus salmonis (NCBI:txid72036)

InterPro domains:
  IPR007110 Immunoglobulin-like domain [PS50835] (5-100)
  IPR013162 CD80-like, immunoglobulin C2-set [PF08205] (20-95)
  IPR013783 Immunoglobulin-like fold [G3DSA:2.60.40.10] (9-99)
  IPR036179 Immunoglobulin-like domain superfamily [SSF48726] (4-93)

Secondary structure (DSSP, 8-state):
--B---EEEEE--SS---TT--EEEEEEEES-BSPPEEEEEEE-TTSS--EEE--SEEEE-TTSSEEEEEEEE---GGGTTPEEEEEEE-HHHHTT----

Foldseek 3Di:
DWDWFPDKDKDWDPDDDDAQDKTKIKMKTFQTVQAWDKWKWKAAPPDPPTHTFDWPDWDADPVRGMIMTIGTDHDHPVSPPMDIDMDTGDPVVVVPPPPD

Sequence (100 aa):
MFFPPQGVKIQGPLQPYTSGRVYYISCVVWGSNPPANIKWYRGIKGLSDLVPLSSYNQTVTHSGNVSLSWIKYLPLPSHQRDLLICRGSNQELMGSSTIC